Protein AF-A0A954FBT2-F1 (afdb_monomer_lite)

Sequence (105 aa):
MLVLVTSLLQAEEIKTPRSLDDRVKIELFASEPDIVTVTGLTVDQQNRVYVVESHTHFRPENYQGPKADRIRLLQDTTGDGHADRIQTFYEGSTETMNVAAHPDG

Structure (mmCIF, N/CA/C/O backbone):
data_AF-A0A954FBT2-F1
#
_entry.id   AF-A0A954FBT2-F1
#
loop_
_atom_site.group_PDB
_atom_site.id
_atom_site.type_symbol
_atom_site.label_atom_id
_atom_site.label_alt_id
_atom_site.label_comp_id
_atom_site.label_asym_id
_atom_site.label_entity_id
_atom_site.label_seq_id
_atom_site.pdbx_PDB_ins_code
_atom_site.Cartn_x
_atom_site.Cartn_y
_atom_site.Cartn_z
_atom_site.occupancy
_atom_site.B_iso_or_equiv
_atom_site.auth_seq_id
_atom_site.auth_comp_id
_atom_site.auth_asym_id
_atom_site.auth_atom_id
_atom_site.pdbx_PDB_model_num
ATOM 1 N N . MET A 1 1 ? -10.310 34.409 -30.529 1.00 38.41 1 MET A N 1
ATOM 2 C CA . MET A 1 1 ? -11.413 33.535 -30.084 1.00 38.41 1 MET A CA 1
ATOM 3 C C . MET A 1 1 ? -10.823 32.150 -29.873 1.00 38.41 1 MET A C 1
ATOM 5 O O . MET A 1 1 ? -10.537 31.473 -30.848 1.00 38.41 1 MET A O 1
ATOM 9 N N . LEU A 1 2 ? -10.484 31.816 -28.627 1.00 36.94 2 LEU A N 1
ATOM 10 C CA . LEU A 1 2 ? -9.814 30.571 -28.244 1.00 36.94 2 LEU A CA 1
ATOM 11 C C . LEU A 1 2 ? -10.894 29.624 -27.706 1.00 36.94 2 LEU A C 1
ATOM 13 O O . LEU A 1 2 ? -11.547 29.961 -26.722 1.00 36.94 2 LEU A O 1
ATOM 17 N N . VAL A 1 3 ? -11.134 28.494 -28.371 1.00 37.12 3 VAL A N 1
ATOM 18 C CA . VAL A 1 3 ? -12.101 27.489 -27.907 1.00 37.12 3 VAL A CA 1
ATOM 19 C C . VAL A 1 3 ? -11.345 26.496 -27.029 1.00 37.12 3 VAL A C 1
ATOM 21 O O . VAL A 1 3 ? -10.606 25.655 -27.534 1.00 37.12 3 VAL A O 1
ATOM 24 N N . LEU A 1 4 ? -11.501 26.623 -25.709 1.00 42.69 4 LEU A N 1
ATOM 25 C CA . LEU A 1 4 ? -11.177 25.554 -24.768 1.00 42.69 4 LEU A CA 1
ATOM 26 C C . LEU A 1 4 ? -12.218 24.445 -24.961 1.00 42.69 4 LEU A C 1
ATOM 28 O O . LEU A 1 4 ? -13.388 24.635 -24.640 1.00 42.69 4 LEU A O 1
ATOM 32 N N . VAL A 1 5 ? -11.802 23.294 -25.485 1.00 41.16 5 VAL A N 1
ATOM 33 C CA . VAL A 1 5 ? -12.621 22.078 -25.462 1.00 41.16 5 VAL A CA 1
ATOM 34 C C . VAL A 1 5 ? -12.313 21.353 -24.156 1.00 41.16 5 VAL A C 1
ATOM 36 O O . VAL A 1 5 ? -11.450 20.482 -24.093 1.00 41.16 5 VAL A O 1
ATOM 39 N N . THR A 1 6 ? -12.998 21.739 -23.083 1.00 47.59 6 THR A N 1
ATOM 40 C CA . THR A 1 6 ? -13.117 20.915 -21.877 1.00 47.59 6 THR A CA 1
ATOM 41 C C . THR A 1 6 ? -14.076 19.771 -22.185 1.00 47.59 6 THR A C 1
ATOM 43 O O . THR A 1 6 ? -15.272 19.830 -21.916 1.00 47.59 6 THR A O 1
ATOM 46 N N . SER A 1 7 ? -13.543 18.717 -22.798 1.00 49.75 7 SER A N 1
ATOM 47 C CA . SER A 1 7 ? -14.191 17.410 -22.808 1.00 49.75 7 SER A CA 1
ATOM 48 C C . SER A 1 7 ? -14.182 16.882 -21.372 1.00 49.75 7 SER A C 1
ATOM 50 O O . SER A 1 7 ? -13.225 16.237 -20.947 1.00 49.75 7 SER A O 1
ATOM 52 N N . LEU A 1 8 ? -15.235 17.188 -20.615 1.00 52.16 8 LEU A N 1
ATOM 53 C CA . LEU A 1 8 ? -15.597 16.430 -19.424 1.00 52.16 8 LEU A CA 1
ATOM 54 C C . LEU A 1 8 ? -15.897 15.004 -19.896 1.00 52.16 8 LEU A C 1
ATOM 56 O O . LEU A 1 8 ? -16.986 14.731 -20.397 1.00 52.16 8 LEU A O 1
ATOM 60 N N . LEU A 1 9 ? -14.917 14.105 -19.781 1.00 56.47 9 LEU A N 1
ATOM 61 C CA . LEU A 1 9 ? -15.219 12.682 -19.702 1.00 56.47 9 LEU A CA 1
ATOM 62 C C . LEU A 1 9 ? -16.157 12.532 -18.504 1.00 56.47 9 LEU A C 1
ATOM 64 O O . LEU A 1 9 ? -15.732 12.681 -17.361 1.00 56.47 9 LEU A O 1
ATOM 68 N N . GLN A 1 10 ? -17.445 12.314 -18.760 1.00 51.62 10 GLN A N 1
ATOM 69 C CA . GLN A 1 10 ? -18.321 11.784 -17.728 1.00 51.62 10 GLN A CA 1
ATOM 70 C C . GLN A 1 10 ? -17.780 10.395 -17.409 1.00 51.62 10 GLN A C 1
ATOM 72 O O . GLN A 1 10 ? -17.877 9.490 -18.237 1.00 51.62 10 GLN A O 1
ATOM 77 N N . ALA A 1 11 ? -17.139 10.259 -16.248 1.00 61.31 11 ALA A N 1
ATOM 78 C CA . ALA A 1 11 ? -16.846 8.951 -15.698 1.00 61.31 11 ALA A CA 1
ATOM 79 C C . ALA A 1 11 ? -18.174 8.189 -15.622 1.00 61.31 11 ALA A C 1
ATOM 81 O O . ALA A 1 11 ? -19.167 8.713 -15.111 1.00 61.31 11 ALA A O 1
ATOM 82 N N . GLU A 1 12 ? -18.207 6.998 -16.209 1.00 64.19 12 GLU A N 1
ATOM 83 C CA . GLU A 1 12 ? -19.348 6.102 -16.092 1.00 64.19 12 GLU A CA 1
ATOM 84 C C . GLU A 1 12 ? -19.596 5.838 -14.600 1.00 64.19 12 GLU A C 1
ATOM 86 O O . GLU A 1 12 ? -18.646 5.651 -13.836 1.00 64.19 12 GLU A O 1
ATOM 91 N N . GLU A 1 13 ? -20.855 5.891 -14.162 1.00 70.50 13 GLU A N 1
ATOM 92 C CA . GLU A 1 13 ? -21.197 5.697 -12.753 1.00 70.50 13 GLU A CA 1
ATOM 93 C C . GLU A 1 13 ? -20.743 4.297 -12.317 1.00 70.50 13 GLU A C 1
ATOM 95 O O . GLU A 1 13 ? -21.268 3.279 -12.780 1.00 70.50 13 GLU A O 1
ATOM 100 N N . ILE A 1 14 ? -19.732 4.232 -11.446 1.00 70.81 14 ILE A N 1
ATOM 101 C CA . ILE A 1 14 ? -19.220 2.960 -10.941 1.00 70.81 14 ILE A CA 1
ATOM 102 C C . ILE A 1 14 ? -20.309 2.353 -10.066 1.00 70.81 14 ILE A C 1
ATOM 104 O O . ILE A 1 14 ? -20.569 2.812 -8.954 1.00 70.81 14 ILE A O 1
ATOM 108 N N . LYS A 1 15 ? -20.946 1.290 -10.557 1.00 83.38 15 LYS A N 1
ATOM 109 C CA . LYS A 1 15 ? -21.894 0.526 -9.754 1.00 83.38 15 LYS A CA 1
ATOM 110 C C . LYS A 1 15 ? -21.14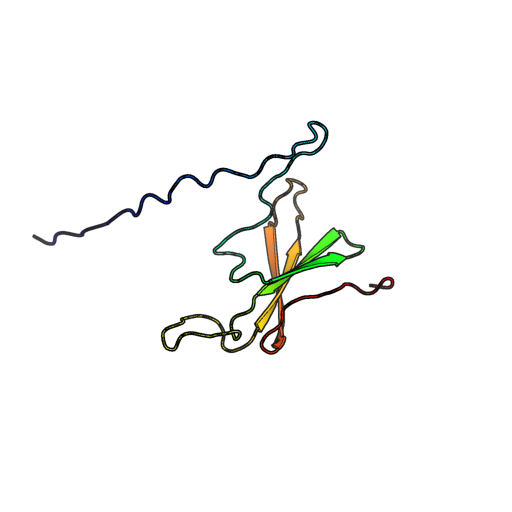3 -0.157 -8.615 1.00 83.38 15 LYS A C 1
ATOM 112 O O . LYS A 1 15 ? -20.506 -1.191 -8.821 1.00 83.38 15 LYS A O 1
ATOM 117 N N . THR A 1 16 ? -21.248 0.405 -7.416 1.00 85.56 16 THR A N 1
ATOM 118 C CA . THR A 1 16 ? -20.604 -0.147 -6.224 1.00 85.56 16 THR A CA 1
ATOM 119 C C . THR A 1 16 ? -21.066 -1.588 -5.991 1.00 85.56 16 THR A C 1
ATOM 121 O O . THR A 1 16 ? -22.272 -1.872 -6.054 1.00 85.56 16 THR A O 1
ATOM 124 N N . PRO A 1 17 ? -20.137 -2.526 -5.738 1.00 89.62 17 PRO A N 1
ATOM 125 C CA . PRO A 1 17 ? -20.503 -3.885 -5.383 1.00 89.62 17 PRO A CA 1
ATOM 126 C C . PRO A 1 17 ? -21.347 -3.892 -4.108 1.00 89.62 17 PRO A C 1
ATOM 128 O O . PRO A 1 17 ? -21.110 -3.132 -3.173 1.00 89.62 17 PRO A O 1
ATOM 131 N N . ARG A 1 18 ? -22.327 -4.794 -4.066 1.00 91.81 18 ARG A N 1
ATOM 132 C CA . ARG A 1 18 ? -23.119 -5.072 -2.866 1.00 91.81 18 ARG A CA 1
ATOM 133 C C . ARG A 1 18 ? -22.854 -6.489 -2.394 1.00 91.81 18 ARG A C 1
ATOM 135 O O . ARG A 1 18 ? -22.657 -7.388 -3.214 1.00 91.81 18 ARG A O 1
ATOM 142 N N . SER A 1 19 ? -22.922 -6.694 -1.087 1.00 94.38 19 SER A N 1
ATOM 143 C CA . SER A 1 19 ? -22.975 -8.039 -0.530 1.00 94.38 19 SER A CA 1
ATOM 144 C C . SER A 1 19 ? -24.280 -8.739 -0.942 1.00 94.38 19 SER A C 1
ATOM 146 O O . SER A 1 19 ? -25.306 -8.098 -1.195 1.00 94.38 19 SER A O 1
ATOM 148 N N . LEU A 1 20 ? -24.231 -10.070 -1.030 1.00 95.88 20 LEU A N 1
ATOM 149 C CA . LEU A 1 20 ? -25.430 -10.914 -1.093 1.00 95.88 20 LEU A CA 1
ATOM 150 C C . LEU A 1 20 ? -25.969 -11.257 0.305 1.00 95.88 20 LEU A C 1
ATOM 152 O O . LEU A 1 20 ? -27.091 -11.736 0.417 1.00 95.88 20 LEU A O 1
ATOM 156 N N . ASP A 1 21 ? -25.170 -11.028 1.346 1.00 97.12 21 ASP A N 1
ATOM 157 C CA . ASP A 1 21 ? -25.571 -11.104 2.748 1.00 97.12 21 ASP A CA 1
ATOM 158 C C . ASP A 1 21 ? -25.893 -9.694 3.249 1.00 97.12 21 ASP A C 1
ATOM 160 O O . ASP A 1 21 ? -24.995 -8.853 3.342 1.00 97.12 21 ASP A O 1
ATOM 164 N N . ASP A 1 22 ? -27.158 -9.452 3.591 1.00 95.50 22 ASP A N 1
ATOM 165 C CA . ASP A 1 22 ? -27.665 -8.143 4.023 1.00 95.50 22 ASP A CA 1
ATOM 166 C C . ASP A 1 22 ? -27.079 -7.668 5.366 1.00 95.50 22 ASP A C 1
ATOM 168 O O . ASP A 1 22 ? -27.251 -6.512 5.750 1.00 95.50 22 ASP A O 1
ATOM 172 N N . ARG A 1 23 ? -26.363 -8.537 6.093 1.00 97.12 23 ARG A N 1
ATOM 173 C CA . ARG A 1 23 ? -25.641 -8.177 7.325 1.00 97.12 23 ARG A CA 1
ATOM 174 C C . ARG A 1 23 ? -24.278 -7.540 7.048 1.00 97.12 23 ARG A C 1
ATOM 176 O O . ARG A 1 23 ? -23.638 -7.064 7.982 1.00 97.12 23 ARG A O 1
ATOM 183 N N . VAL A 1 24 ? -23.815 -7.564 5.797 1.00 95.81 24 VAL A N 1
ATOM 184 C CA . VAL A 1 24 ? -22.501 -7.062 5.386 1.00 95.81 24 VAL A CA 1
ATOM 185 C C . VAL A 1 24 ? -22.678 -5.853 4.478 1.00 95.81 24 VAL A C 1
ATOM 187 O O . VAL A 1 24 ? -23.336 -5.918 3.440 1.00 95.81 24 VAL A O 1
ATOM 190 N N . LYS A 1 25 ? -22.031 -4.751 4.848 1.00 91.06 25 LYS A N 1
ATOM 191 C CA . LYS A 1 25 ? -21.954 -3.532 4.044 1.00 91.06 25 LYS A CA 1
ATOM 192 C C . LYS A 1 25 ? -20.604 -3.488 3.327 1.00 91.06 25 LYS A C 1
ATOM 194 O O . LYS A 1 25 ? -19.587 -3.839 3.917 1.00 91.06 25 LYS A O 1
ATOM 199 N N . ILE A 1 26 ? -20.607 -3.080 2.059 1.00 93.06 26 ILE A N 1
ATOM 200 C CA . ILE A 1 26 ? -19.388 -2.822 1.284 1.00 93.06 26 ILE A CA 1
ATOM 201 C C . ILE A 1 26 ? -19.321 -1.319 1.038 1.00 93.06 26 ILE A C 1
ATOM 203 O O . ILE A 1 26 ? -20.285 -0.739 0.540 1.00 93.06 26 ILE A O 1
ATOM 207 N N . GLU A 1 27 ? -18.197 -0.707 1.395 1.00 92.06 27 GLU A N 1
ATOM 208 C CA . GLU A 1 27 ? -17.953 0.729 1.248 1.00 92.06 27 GLU A CA 1
ATOM 209 C C . GLU A 1 27 ? -16.589 0.975 0.612 1.00 92.06 27 GLU A C 1
ATOM 211 O O . GLU A 1 27 ? -15.691 0.131 0.676 1.00 92.06 27 GLU A O 1
ATOM 216 N N . LEU A 1 28 ? -16.449 2.129 -0.037 1.00 92.94 28 LEU A N 1
ATOM 217 C CA . LEU A 1 28 ? -15.197 2.534 -0.656 1.00 92.94 28 LEU A CA 1
ATOM 218 C C . LEU A 1 28 ? -14.236 3.055 0.416 1.00 92.94 28 LEU A C 1
ATOM 220 O O . LEU A 1 28 ? -14.481 4.112 0.980 1.00 92.94 28 LEU A O 1
ATOM 224 N N . PHE A 1 29 ? -13.128 2.354 0.648 1.00 95.75 29 PHE A N 1
ATOM 225 C CA . PHE A 1 29 ? -12.114 2.782 1.619 1.00 95.75 29 PHE A CA 1
ATOM 226 C C . PHE A 1 29 ? -11.114 3.795 1.036 1.00 95.75 29 PHE A C 1
ATOM 228 O O . PHE A 1 29 ? -10.787 4.790 1.677 1.00 95.75 29 PHE A O 1
ATOM 235 N N . ALA A 1 30 ? -10.633 3.541 -0.184 1.00 96.12 30 ALA A N 1
ATOM 236 C CA . ALA A 1 30 ? -9.718 4.403 -0.930 1.00 96.12 30 ALA A CA 1
ATOM 237 C C . ALA A 1 30 ? -9.818 4.098 -2.434 1.00 96.12 30 ALA A C 1
ATOM 239 O O . ALA A 1 30 ? -10.169 2.980 -2.824 1.00 96.12 30 ALA A O 1
ATOM 240 N N . SER A 1 31 ? -9.490 5.077 -3.273 1.00 94.88 31 SER A N 1
ATOM 241 C CA . SER A 1 31 ? -9.487 4.957 -4.733 1.00 94.88 31 SER A CA 1
ATOM 242 C C . SER A 1 31 ? -8.340 5.756 -5.345 1.00 94.88 31 SER A C 1
ATOM 244 O O . SER A 1 31 ? -7.511 6.331 -4.645 1.00 94.88 31 SER A O 1
ATOM 246 N N . GLU A 1 32 ? -8.294 5.807 -6.671 1.00 94.31 32 GLU A N 1
ATOM 247 C CA . GLU A 1 32 ? -7.507 6.826 -7.359 1.00 94.31 32 GLU A CA 1
ATOM 248 C C . GLU A 1 32 ? -7.965 8.247 -6.950 1.00 94.31 32 GLU A C 1
ATOM 250 O O . GLU A 1 32 ? -9.134 8.412 -6.574 1.00 94.31 32 GLU A O 1
ATOM 255 N N . PRO A 1 33 ? -7.060 9.249 -6.969 1.00 93.25 33 PRO A N 1
ATOM 256 C CA . PRO A 1 33 ? -5.629 9.153 -7.293 1.00 93.25 33 PRO A CA 1
ATOM 257 C C . PRO A 1 33 ? -4.750 8.668 -6.125 1.00 93.25 33 PRO A C 1
ATOM 259 O O . PRO A 1 33 ? -3.538 8.532 -6.292 1.00 93.25 33 PRO A O 1
ATOM 262 N N . ASP A 1 34 ? -5.332 8.417 -4.952 1.00 94.31 34 ASP A N 1
ATOM 263 C CA . ASP A 1 34 ? -4.585 8.117 -3.730 1.00 94.31 34 ASP A CA 1
ATOM 264 C C . ASP A 1 34 ? -3.850 6.774 -3.784 1.00 94.31 34 ASP A C 1
ATOM 266 O O . ASP A 1 34 ? -2.691 6.676 -3.350 1.00 94.31 34 ASP A O 1
ATOM 270 N N . ILE A 1 35 ? -4.513 5.761 -4.350 1.00 96.44 35 ILE A N 1
ATOM 271 C CA . ILE A 1 35 ? -3.951 4.446 -4.668 1.00 96.44 35 ILE A CA 1
ATOM 272 C C . ILE A 1 35 ? -4.218 4.062 -6.123 1.00 96.44 35 ILE A C 1
ATOM 274 O O . ILE A 1 35 ? -5.279 4.348 -6.677 1.00 96.44 35 ILE A O 1
ATOM 278 N N . VAL A 1 36 ? -3.265 3.375 -6.750 1.00 96.44 36 VAL A N 1
ATOM 279 C CA . VAL A 1 36 ? -3.353 2.965 -8.158 1.00 96.44 36 VAL A CA 1
ATOM 280 C C . VAL A 1 36 ? -2.764 1.573 -8.385 1.00 96.44 36 VAL A C 1
ATOM 282 O O . VAL A 1 36 ? -1.929 1.099 -7.622 1.00 96.44 36 VAL A O 1
ATOM 285 N N . THR A 1 37 ? -3.177 0.908 -9.470 1.00 95.88 37 THR A N 1
ATOM 286 C CA . THR A 1 37 ? -2.584 -0.370 -9.926 1.00 95.88 37 THR A CA 1
ATOM 287 C C . THR A 1 37 ? -2.479 -1.437 -8.823 1.00 95.88 37 THR A C 1
ATOM 289 O O . THR A 1 37 ? -1.441 -2.079 -8.653 1.00 95.88 37 THR A O 1
ATOM 292 N N . VAL A 1 38 ? -3.550 -1.590 -8.038 1.00 97.12 38 VAL A N 1
ATOM 293 C CA . VAL A 1 38 ? -3.572 -2.462 -6.858 1.00 97.12 38 VAL A CA 1
ATOM 294 C C . VAL A 1 38 ? -3.546 -3.938 -7.254 1.00 97.12 38 VAL A C 1
ATOM 296 O O . VAL A 1 38 ? -4.389 -4.376 -8.036 1.00 97.12 38 VAL A O 1
ATOM 299 N N . THR A 1 39 ? -2.616 -4.711 -6.686 1.00 97.81 39 THR A N 1
ATOM 300 C CA . THR A 1 39 ? -2.503 -6.168 -6.922 1.00 97.81 39 THR A CA 1
ATOM 301 C C . THR A 1 39 ? -2.777 -7.014 -5.680 1.00 97.81 39 THR A C 1
ATOM 303 O O . THR A 1 39 ? -3.322 -8.111 -5.797 1.00 97.81 39 THR A O 1
ATOM 306 N N . GLY A 1 40 ? -2.479 -6.496 -4.488 1.00 98.00 40 GLY A N 1
ATOM 307 C CA . GLY A 1 40 ? -2.727 -7.188 -3.226 1.00 98.00 40 GLY A CA 1
ATOM 308 C C . GLY A 1 40 ? -2.753 -6.241 -2.035 1.00 98.00 40 GLY A C 1
ATOM 309 O O . GLY A 1 40 ? -2.263 -5.112 -2.111 1.00 98.00 40 GLY A O 1
ATOM 310 N N . LEU A 1 41 ? -3.343 -6.701 -0.933 1.00 98.38 41 LEU A N 1
ATOM 311 C CA . LEU A 1 41 ? -3.434 -5.941 0.308 1.00 98.38 41 LEU A CA 1
ATOM 312 C C . LEU A 1 41 ? -3.442 -6.852 1.534 1.00 98.38 41 LEU A C 1
ATOM 314 O O . LEU A 1 41 ? -3.832 -8.016 1.452 1.00 98.38 41 LEU A O 1
ATOM 318 N N . THR A 1 42 ? -3.074 -6.289 2.681 1.00 98.19 42 THR A N 1
ATOM 319 C CA . THR A 1 42 ? -3.227 -6.912 4.002 1.00 98.19 42 THR A CA 1
ATOM 320 C C . THR A 1 42 ? -3.623 -5.858 5.030 1.00 98.19 42 THR A C 1
ATOM 322 O O . THR A 1 42 ? -3.357 -4.670 4.846 1.00 98.19 42 THR A O 1
ATOM 325 N N . VAL A 1 43 ? -4.231 -6.299 6.128 1.00 96.81 43 VAL A N 1
ATOM 326 C CA . VAL A 1 43 ? -4.505 -5.469 7.308 1.00 96.81 43 VAL A CA 1
ATOM 327 C C . VAL A 1 43 ? -3.620 -5.960 8.446 1.00 96.81 43 VAL A C 1
ATOM 329 O O . VAL A 1 43 ? -3.455 -7.170 8.606 1.00 96.81 43 VAL A O 1
ATOM 332 N N . ASP A 1 44 ? -3.014 -5.047 9.197 1.00 95.94 44 ASP A N 1
ATOM 333 C CA . ASP A 1 44 ? -2.204 -5.393 10.367 1.00 95.94 44 ASP A CA 1
ATOM 334 C C . ASP A 1 44 ? -2.992 -5.323 11.688 1.00 95.94 44 ASP A C 1
ATOM 336 O O . ASP A 1 44 ? -4.181 -5.002 11.723 1.00 95.94 44 ASP A O 1
ATOM 340 N N . GLN A 1 45 ? -2.321 -5.616 12.806 1.00 95.00 45 GLN A N 1
ATOM 341 C CA . GLN A 1 45 ? -2.935 -5.611 14.140 1.00 95.00 45 GLN A CA 1
ATOM 342 C C . GLN A 1 45 ? -3.373 -4.220 14.624 1.00 95.00 45 GLN A C 1
ATOM 344 O O . GLN A 1 45 ? -4.150 -4.117 15.572 1.00 95.00 45 GLN A O 1
ATOM 349 N N . GLN A 1 46 ? -2.874 -3.151 14.005 1.00 94.00 46 GLN A N 1
ATOM 350 C CA . GLN A 1 46 ? -3.238 -1.771 14.314 1.00 94.00 46 GLN A CA 1
ATOM 351 C C . GLN A 1 46 ? -4.338 -1.243 13.379 1.00 94.00 46 GLN A C 1
ATOM 353 O O . GLN A 1 46 ? -4.586 -0.038 13.363 1.00 94.00 46 GLN A O 1
ATOM 358 N N . ASN A 1 47 ? -5.008 -2.126 12.627 1.00 93.75 47 ASN A N 1
ATOM 359 C CA . ASN A 1 47 ? -6.037 -1.800 11.635 1.00 93.75 47 ASN A CA 1
ATOM 360 C C . ASN A 1 47 ? -5.539 -0.876 10.514 1.00 93.75 47 ASN A C 1
ATOM 362 O O . ASN A 1 47 ? -6.313 -0.115 9.934 1.00 93.75 47 ASN A O 1
ATOM 366 N N . ARG A 1 48 ? -4.244 -0.924 10.195 1.00 96.75 48 ARG A N 1
ATOM 367 C CA . ARG A 1 48 ? -3.681 -0.208 9.051 1.00 96.75 48 ARG A CA 1
ATOM 368 C C . ARG A 1 48 ? -3.724 -1.111 7.827 1.00 96.75 48 ARG A C 1
ATOM 370 O O . ARG A 1 48 ? -3.475 -2.313 7.927 1.00 96.75 48 ARG A O 1
ATOM 377 N N . VAL A 1 49 ? -4.009 -0.532 6.665 1.00 98.12 49 VAL A N 1
ATOM 378 C CA . VAL A 1 49 ? -4.092 -1.274 5.402 1.00 98.12 49 VAL A CA 1
ATOM 379 C C . VAL A 1 49 ? -2.810 -1.058 4.610 1.00 98.12 49 VAL A C 1
ATOM 381 O O . VAL A 1 49 ? -2.438 0.074 4.304 1.00 98.12 49 VAL A O 1
ATOM 384 N N . TYR A 1 50 ? -2.142 -2.149 4.258 1.00 98.44 50 TYR A N 1
ATOM 385 C CA . TYR A 1 50 ? -0.996 -2.142 3.358 1.00 98.44 50 TYR A CA 1
ATOM 386 C C . TYR A 1 50 ? -1.464 -2.562 1.974 1.00 98.44 50 TYR A C 1
ATOM 388 O O . TYR A 1 50 ? -2.071 -3.620 1.835 1.00 98.44 50 TYR A O 1
ATOM 396 N N . VAL A 1 51 ? -1.174 -1.754 0.960 1.00 98.69 51 VAL A N 1
ATOM 397 C CA . VAL A 1 51 ? -1.616 -1.969 -0.422 1.00 98.69 51 VAL A CA 1
ATOM 398 C C . VAL A 1 51 ? -0.402 -2.023 -1.335 1.00 98.69 51 VAL A C 1
ATOM 400 O O . VAL A 1 51 ? 0.444 -1.133 -1.288 1.00 98.69 51 VAL A O 1
ATOM 403 N N . VAL A 1 52 ? -0.312 -3.047 -2.177 1.00 98.75 52 VAL A N 1
ATOM 404 C CA . VAL A 1 52 ? 0.697 -3.124 -3.236 1.00 98.75 52 VAL A CA 1
ATOM 405 C C . VAL A 1 52 ? 0.208 -2.352 -4.455 1.00 98.75 52 VAL A C 1
ATOM 407 O O . VAL A 1 52 ? -0.850 -2.672 -4.990 1.00 98.75 52 VAL A O 1
ATOM 410 N N . GLU A 1 53 ? 1.003 -1.394 -4.923 1.00 98.50 53 GLU A N 1
ATOM 411 C CA . GLU A 1 53 ? 0.863 -0.771 -6.241 1.00 98.50 53 GLU A CA 1
ATOM 412 C C . GLU A 1 53 ? 1.912 -1.378 -7.179 1.00 98.50 53 GLU A C 1
ATOM 414 O O . GLU A 1 53 ? 3.113 -1.125 -7.019 1.00 98.50 53 GLU A O 1
ATOM 419 N N . SER A 1 54 ? 1.478 -2.192 -8.149 1.00 98.38 54 SER A N 1
ATOM 420 C CA . SER A 1 54 ? 2.393 -2.752 -9.147 1.00 98.38 54 SER A CA 1
ATOM 421 C C . SER A 1 54 ? 2.459 -1.875 -10.392 1.00 98.38 54 SER A C 1
ATOM 423 O O . SER A 1 54 ? 1.507 -1.756 -11.160 1.00 98.38 54 SER A O 1
ATOM 425 N N . HIS A 1 55 ? 3.626 -1.283 -10.612 1.00 98.12 55 HIS A N 1
ATOM 426 C CA . HIS A 1 55 ? 3.926 -0.379 -11.720 1.00 98.12 55 HIS A CA 1
ATOM 427 C C . HIS A 1 55 ? 4.824 -1.013 -12.786 1.00 98.12 55 HIS A C 1
ATOM 429 O O . HIS A 1 55 ? 5.115 -0.392 -13.817 1.00 98.12 55 HIS A O 1
ATOM 435 N N . THR A 1 56 ? 5.326 -2.213 -12.511 1.00 97.94 56 THR A N 1
ATOM 436 C CA . THR A 1 56 ? 6.365 -2.869 -13.309 1.00 97.94 56 THR A CA 1
ATOM 437 C C . THR A 1 56 ? 5.864 -4.109 -14.046 1.00 97.94 56 THR A C 1
ATOM 439 O O . THR A 1 56 ? 6.409 -4.424 -15.103 1.00 97.94 56 THR A O 1
ATOM 442 N N . HIS A 1 57 ? 4.793 -4.763 -13.579 1.00 96.69 57 HIS A N 1
ATOM 443 C CA . HIS A 1 57 ? 4.236 -5.927 -14.268 1.00 96.69 57 HIS A CA 1
ATOM 444 C C . HIS A 1 57 ? 3.577 -5.533 -15.601 1.00 96.69 57 HIS A C 1
ATOM 446 O O . HIS A 1 57 ? 2.651 -4.725 -15.628 1.00 96.69 57 HIS A O 1
ATOM 452 N N . PHE A 1 58 ? 4.079 -6.086 -16.713 1.00 94.88 58 PHE A N 1
ATOM 453 C CA . PHE A 1 58 ? 3.656 -5.762 -18.087 1.00 94.88 58 PHE A CA 1
ATOM 454 C C . PHE A 1 58 ? 3.604 -4.260 -18.397 1.00 94.88 58 PHE A C 1
ATOM 456 O O . PHE A 1 58 ? 2.703 -3.780 -19.086 1.00 94.88 58 PHE A O 1
ATOM 463 N N . ARG A 1 59 ? 4.587 -3.509 -17.893 1.00 95.38 59 ARG A N 1
ATOM 464 C CA . ARG A 1 59 ? 4.649 -2.055 -18.037 1.00 95.38 59 ARG A CA 1
ATOM 465 C C . ARG A 1 59 ? 4.660 -1.607 -19.515 1.00 95.38 59 ARG A C 1
ATOM 467 O O . ARG A 1 59 ? 5.634 -1.889 -20.214 1.00 95.38 59 ARG A O 1
ATOM 474 N N . PRO A 1 60 ? 3.659 -0.832 -19.981 1.00 95.12 60 PRO A N 1
ATOM 475 C CA . PRO A 1 60 ? 3.688 -0.218 -21.310 1.00 95.12 60 PRO A CA 1
ATOM 476 C C . PRO A 1 60 ? 4.792 0.841 -21.447 1.00 95.12 60 PRO A C 1
ATOM 478 O O . PRO A 1 60 ? 5.091 1.559 -20.490 1.00 95.12 60 PRO A O 1
ATOM 481 N N . GLU A 1 61 ? 5.341 1.016 -22.654 1.00 95.44 61 GLU A N 1
ATOM 482 C CA . GLU A 1 61 ? 6.403 2.003 -22.930 1.00 95.44 61 GLU A CA 1
ATOM 483 C C . GLU A 1 61 ? 5.999 3.446 -22.574 1.00 95.44 61 GLU A C 1
ATOM 485 O O . GLU A 1 61 ? 6.828 4.237 -22.127 1.00 95.44 61 GLU A O 1
ATOM 490 N N . ASN A 1 62 ? 4.717 3.788 -22.725 1.00 95.94 62 ASN A N 1
ATOM 491 C CA . ASN A 1 62 ? 4.169 5.121 -22.463 1.00 95.94 62 ASN A CA 1
ATOM 492 C C . ASN A 1 62 ? 3.593 5.301 -21.045 1.00 95.94 62 ASN A C 1
ATOM 494 O O . ASN A 1 62 ? 2.927 6.305 -20.782 1.00 95.94 62 ASN A O 1
ATOM 498 N N . TYR A 1 63 ? 3.810 4.352 -20.130 1.00 95.06 63 TYR A N 1
ATOM 499 C CA . TYR A 1 63 ? 3.241 4.423 -18.787 1.00 95.06 63 TYR A CA 1
ATOM 500 C C . TYR A 1 63 ? 3.959 5.452 -17.898 1.00 95.06 63 TYR A C 1
ATOM 502 O O . TYR A 1 63 ? 5.160 5.348 -17.625 1.00 95.06 63 TYR A O 1
ATOM 510 N N . GLN A 1 64 ? 3.191 6.424 -17.397 1.00 94.06 64 GLN A N 1
ATOM 511 C CA . GLN A 1 64 ? 3.661 7.547 -16.574 1.00 94.06 64 GLN A CA 1
ATOM 512 C C . GLN A 1 64 ? 3.543 7.277 -15.063 1.00 94.06 64 GLN A C 1
ATOM 514 O O . GLN A 1 64 ? 3.138 8.148 -14.299 1.00 94.06 64 GLN A O 1
ATOM 519 N N . GLY A 1 65 ? 3.876 6.061 -14.623 1.00 94.06 65 GLY A N 1
ATOM 520 C CA . GLY A 1 65 ? 3.940 5.709 -13.201 1.00 94.06 65 GLY A CA 1
ATOM 521 C C . GLY A 1 65 ? 5.369 5.610 -12.645 1.00 94.06 65 GLY A C 1
ATOM 522 O O . GLY A 1 65 ? 6.343 5.725 -13.397 1.00 94.06 65 GLY A O 1
ATOM 523 N N . PRO A 1 66 ? 5.514 5.341 -11.339 1.00 96.38 66 PRO A N 1
ATOM 524 C CA . PRO A 1 66 ? 6.785 5.046 -10.667 1.00 96.38 66 PRO A CA 1
ATOM 525 C C . PRO A 1 66 ? 7.605 3.960 -11.364 1.00 96.38 66 PRO A C 1
ATOM 527 O O . PRO A 1 66 ? 7.043 3.092 -12.023 1.00 96.38 66 PRO A O 1
ATOM 530 N N . LYS A 1 67 ? 8.937 3.987 -11.230 1.00 97.06 67 LYS A N 1
ATOM 531 C CA . LYS A 1 67 ? 9.831 2.998 -11.872 1.00 97.06 67 LYS A CA 1
ATOM 532 C C . LYS A 1 67 ? 9.880 1.647 -11.154 1.00 97.06 67 LYS A C 1
ATOM 534 O O . LYS A 1 67 ? 10.321 0.675 -11.755 1.00 97.06 67 LYS A O 1
ATOM 539 N N . ALA A 1 68 ? 9.469 1.618 -9.894 1.00 98.31 68 ALA A N 1
ATOM 540 C CA . ALA A 1 68 ? 9.409 0.436 -9.053 1.00 98.31 68 ALA A CA 1
ATOM 541 C C . ALA A 1 68 ? 8.003 0.296 -8.468 1.00 98.31 68 ALA A C 1
ATOM 543 O O . ALA A 1 68 ? 7.240 1.266 -8.428 1.00 98.31 68 ALA A O 1
ATOM 544 N N . ASP A 1 69 ? 7.690 -0.902 -8.000 1.00 98.62 69 ASP A N 1
ATOM 545 C CA . ASP A 1 69 ? 6.472 -1.169 -7.252 1.00 98.62 69 ASP A CA 1
ATOM 546 C C . ASP A 1 69 ? 6.573 -0.563 -5.849 1.00 98.62 69 ASP A 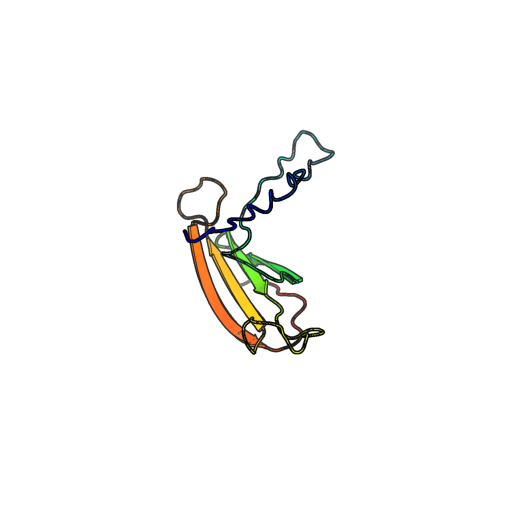C 1
ATOM 548 O O . ASP A 1 69 ? 7.667 -0.353 -5.299 1.00 98.62 69 ASP A O 1
ATOM 552 N N . ARG A 1 70 ? 5.407 -0.262 -5.280 1.00 98.50 70 ARG A N 1
ATOM 553 C CA . ARG A 1 70 ? 5.274 0.384 -3.975 1.00 98.50 70 ARG A CA 1
ATOM 554 C C . ARG A 1 70 ? 4.385 -0.431 -3.063 1.00 98.50 70 ARG A C 1
ATOM 556 O O . ARG A 1 70 ? 3.430 -1.059 -3.504 1.00 98.50 70 ARG A O 1
ATOM 563 N N . ILE A 1 71 ? 4.658 -0.338 -1.771 1.00 98.56 71 ILE A N 1
ATOM 564 C CA . ILE A 1 71 ? 3.704 -0.690 -0.728 1.00 98.56 71 ILE A CA 1
ATOM 565 C C . ILE A 1 71 ? 3.258 0.615 -0.081 1.00 98.56 71 ILE A C 1
ATOM 567 O O . ILE A 1 71 ? 4.076 1.370 0.456 1.00 98.56 71 ILE A O 1
ATOM 571 N N . ARG A 1 72 ? 1.962 0.894 -0.148 1.00 98.56 72 ARG A N 1
ATOM 572 C CA . ARG A 1 72 ? 1.308 2.041 0.480 1.00 98.56 72 ARG A CA 1
ATOM 573 C C . ARG A 1 72 ? 0.753 1.623 1.830 1.00 98.56 72 ARG A C 1
ATOM 575 O O . ARG A 1 72 ? 0.250 0.515 1.966 1.00 98.56 72 ARG A O 1
ATOM 582 N N . LEU A 1 73 ? 0.851 2.511 2.808 1.00 98.50 73 LEU A N 1
ATOM 583 C CA . LEU A 1 73 ? 0.240 2.378 4.124 1.00 98.50 73 LEU A CA 1
ATOM 584 C C . LEU A 1 73 ? -0.905 3.379 4.220 1.00 98.50 73 LEU A C 1
ATOM 586 O O . LEU A 1 73 ? -0.671 4.583 4.104 1.00 98.50 73 LEU A O 1
ATOM 590 N N . LEU A 1 74 ? -2.112 2.862 4.411 1.00 98.62 74 LEU A N 1
ATOM 591 C CA . LEU A 1 74 ? -3.357 3.606 4.516 1.00 98.62 74 LEU A CA 1
ATOM 592 C C . LEU A 1 74 ? -3.897 3.468 5.938 1.00 98.62 74 LEU A C 1
ATOM 594 O O . LEU A 1 74 ? -3.873 2.382 6.527 1.00 98.62 74 LEU A O 1
ATOM 598 N N . GLN A 1 75 ? -4.395 4.570 6.483 1.00 98.44 75 GLN A N 1
ATOM 599 C CA . GLN A 1 75 ? -5.015 4.620 7.800 1.00 98.44 75 GLN A CA 1
ATOM 600 C C . GLN A 1 75 ? -6.271 5.485 7.740 1.00 98.44 75 GLN A C 1
ATOM 602 O O . GLN A 1 75 ? -6.251 6.533 7.097 1.00 98.44 75 GLN A O 1
ATOM 607 N N . ASP A 1 76 ? -7.305 5.044 8.450 1.00 97.69 76 ASP A N 1
ATOM 608 C CA . ASP A 1 76 ? -8.447 5.858 8.857 1.00 97.69 76 ASP A CA 1
ATOM 609 C C . ASP A 1 76 ? -8.205 6.314 10.307 1.00 97.69 76 ASP A C 1
ATOM 611 O O . ASP A 1 76 ? -8.172 5.510 11.243 1.00 97.69 76 ASP A O 1
ATOM 615 N N . THR A 1 77 ? -7.923 7.598 10.481 1.00 97.56 77 THR A N 1
ATOM 616 C CA . THR A 1 77 ? -7.665 8.268 11.755 1.00 97.56 77 THR A CA 1
ATOM 617 C C . THR A 1 77 ? -8.877 9.053 12.255 1.00 97.56 77 THR A C 1
ATOM 619 O O . THR A 1 77 ? -8.890 9.462 13.420 1.00 97.56 77 THR A O 1
ATOM 622 N N . THR A 1 78 ? -9.904 9.232 11.417 1.00 97.06 78 THR A N 1
ATOM 623 C CA . THR A 1 78 ? -11.155 9.935 11.745 1.00 97.06 78 THR A CA 1
ATOM 624 C C . THR A 1 78 ? -12.266 8.975 12.184 1.00 97.06 78 THR A C 1
ATOM 626 O O . THR A 1 78 ? -13.187 9.391 12.890 1.00 97.06 78 THR A O 1
ATOM 629 N N . GLY A 1 79 ? -12.153 7.691 11.842 1.00 95.50 79 GLY A N 1
ATOM 630 C CA . GLY A 1 79 ? -13.118 6.631 12.122 1.00 95.50 79 GLY A CA 1
ATOM 631 C C . GLY A 1 79 ? -14.347 6.659 11.213 1.00 95.50 79 GLY A C 1
ATOM 632 O O . GLY A 1 79 ? -15.385 6.114 11.597 1.00 95.50 79 GLY A O 1
ATOM 633 N N . ASP A 1 80 ? -14.273 7.329 10.060 1.00 95.62 80 ASP A N 1
ATOM 634 C CA . ASP A 1 80 ? -15.396 7.463 9.123 1.00 95.62 80 ASP A CA 1
ATOM 635 C C . ASP A 1 80 ? -15.454 6.353 8.060 1.00 95.62 80 ASP A C 1
ATOM 637 O O . ASP A 1 80 ? -16.390 6.318 7.258 1.00 95.62 80 ASP A O 1
ATOM 641 N N . GLY A 1 81 ? -14.512 5.407 8.096 1.00 93.25 81 GLY A N 1
ATOM 642 C CA . GLY A 1 81 ? -14.429 4.306 7.146 1.00 93.25 81 GLY A CA 1
ATOM 643 C C . GLY A 1 81 ? -13.698 4.660 5.852 1.00 93.25 81 GLY A C 1
ATOM 644 O O . GLY A 1 81 ? -13.715 3.843 4.928 1.00 93.25 81 GLY A O 1
ATOM 645 N N . HIS A 1 82 ? -13.042 5.821 5.775 1.00 95.94 82 HIS A N 1
ATOM 646 C CA . HIS A 1 82 ? -12.212 6.241 4.649 1.00 95.94 82 HIS A CA 1
ATOM 647 C C . HIS A 1 82 ? -10.760 6.472 5.081 1.00 95.94 82 HIS A C 1
ATOM 649 O O . HIS A 1 82 ? -10.477 6.952 6.173 1.00 95.94 82 HIS A O 1
ATOM 655 N N . ALA A 1 83 ? -9.805 6.136 4.212 1.00 97.88 83 ALA A N 1
ATOM 656 C CA . ALA A 1 83 ? -8.404 6.431 4.491 1.00 97.88 83 ALA A CA 1
ATOM 657 C C . ALA A 1 83 ? -8.128 7.939 4.360 1.00 97.88 83 ALA A C 1
ATOM 659 O O . ALA A 1 83 ? -8.247 8.491 3.269 1.00 97.88 83 ALA A O 1
ATOM 660 N N . ASP A 1 84 ? -7.677 8.595 5.430 1.00 97.31 84 ASP A N 1
ATOM 661 C CA . ASP A 1 84 ? -7.250 10.005 5.413 1.00 97.31 84 ASP A CA 1
ATOM 662 C C . ASP A 1 84 ? -5.724 10.169 5.464 1.00 97.31 84 ASP A C 1
ATOM 664 O O . ASP A 1 84 ? -5.184 11.203 5.060 1.00 97.31 84 ASP A O 1
ATOM 668 N N . ARG A 1 85 ? -5.000 9.144 5.929 1.00 98.06 85 ARG A N 1
ATOM 669 C CA . ARG A 1 85 ? -3.537 9.165 5.982 1.00 98.06 85 ARG A CA 1
ATOM 670 C C . ARG A 1 85 ? -2.950 8.078 5.103 1.00 98.06 85 ARG A C 1
ATOM 672 O O . ARG A 1 85 ? -3.047 6.890 5.403 1.00 98.06 85 ARG A O 1
ATOM 679 N N . ILE A 1 86 ? -2.265 8.510 4.047 1.00 98.25 86 ILE A N 1
ATOM 680 C CA . ILE A 1 86 ? -1.713 7.625 3.024 1.00 98.25 86 ILE A CA 1
ATOM 681 C C . ILE A 1 86 ? -0.247 7.980 2.783 1.00 98.25 86 ILE A C 1
ATOM 683 O O . ILE A 1 86 ? 0.092 9.119 2.469 1.00 98.25 86 ILE A O 1
ATOM 687 N N . GLN A 1 87 ? 0.644 7.000 2.916 1.00 98.12 87 GLN A N 1
ATOM 688 C CA . GLN A 1 87 ? 2.085 7.192 2.727 1.00 98.12 87 GLN A CA 1
ATOM 689 C C . GLN A 1 87 ? 2.731 5.991 2.033 1.00 98.12 87 GLN A C 1
ATOM 691 O O . GLN A 1 87 ? 2.215 4.877 2.086 1.00 98.12 87 GLN A O 1
ATOM 696 N N . THR A 1 88 ? 3.876 6.196 1.384 1.00 98.19 88 THR A N 1
ATOM 697 C CA . THR A 1 88 ? 4.701 5.086 0.886 1.00 98.19 88 THR A CA 1
ATOM 698 C C . THR A 1 88 ? 5.424 4.441 2.064 1.00 98.19 88 THR A C 1
ATOM 700 O O . THR A 1 88 ? 6.207 5.095 2.748 1.00 98.19 88 THR A O 1
ATOM 703 N N . PHE A 1 89 ? 5.144 3.165 2.315 1.00 98.06 89 PHE A N 1
ATOM 704 C CA . PHE A 1 89 ? 5.835 2.356 3.317 1.00 98.06 89 PHE A CA 1
ATOM 705 C C . PHE A 1 89 ? 7.127 1.760 2.759 1.00 98.06 89 PHE A C 1
ATOM 707 O O . PHE A 1 89 ? 8.154 1.754 3.432 1.00 98.06 89 PHE A O 1
ATOM 714 N N . TYR A 1 90 ? 7.075 1.293 1.513 1.00 98.38 90 TYR A N 1
ATOM 715 C CA . TYR A 1 90 ? 8.212 0.710 0.814 1.00 98.38 90 TYR A CA 1
ATOM 716 C C . TYR A 1 90 ? 8.132 1.021 -0.683 1.00 98.38 90 TYR A C 1
ATOM 718 O O . TYR A 1 90 ? 7.043 1.069 -1.252 1.00 98.38 90 TYR A O 1
ATOM 726 N N . GLU A 1 91 ? 9.281 1.218 -1.320 1.00 98.31 91 GLU A N 1
ATOM 7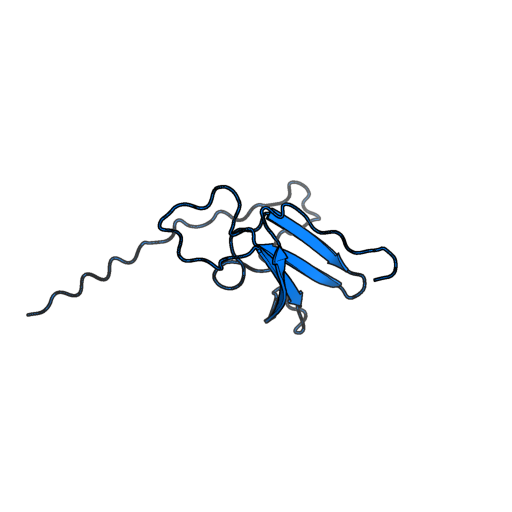27 C CA . GLU A 1 91 ? 9.430 1.344 -2.770 1.00 98.31 91 GLU A CA 1
ATOM 728 C C . GLU A 1 91 ? 10.721 0.631 -3.179 1.00 98.31 91 GLU A C 1
ATOM 730 O O . GLU A 1 91 ? 11.743 0.772 -2.504 1.00 98.31 91 GLU A O 1
ATOM 735 N N . GLY A 1 92 ? 10.681 -0.115 -4.284 1.00 98.25 92 GLY A N 1
ATOM 736 C CA . GLY A 1 92 ? 11.886 -0.729 -4.852 1.00 98.25 92 GLY A CA 1
ATOM 737 C C . GLY A 1 92 ? 11.731 -2.170 -5.325 1.00 98.25 92 GLY A C 1
ATOM 738 O O . GLY A 1 92 ? 12.677 -2.711 -5.892 1.00 98.25 92 GLY A O 1
ATOM 739 N N . SER A 1 93 ? 10.568 -2.791 -5.122 1.00 98.12 93 SER A N 1
ATOM 740 C CA . SER A 1 93 ? 10.288 -4.122 -5.661 1.00 98.12 93 SER A CA 1
ATOM 741 C C . SER A 1 93 ? 9.823 -4.065 -7.119 1.00 98.12 93 SER A C 1
ATOM 743 O O . SER A 1 93 ? 9.598 -2.997 -7.69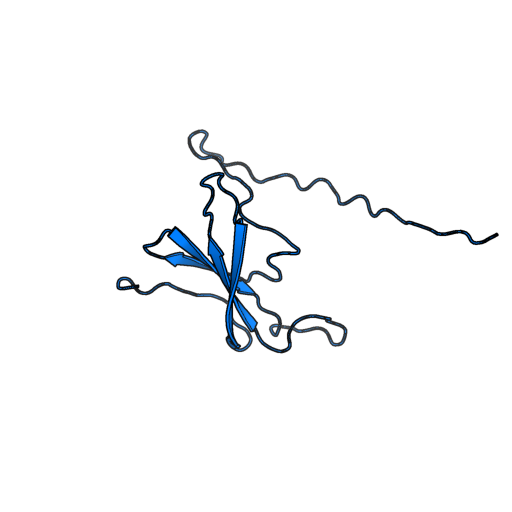5 1.00 98.12 93 SER A O 1
ATOM 745 N N . THR A 1 94 ? 9.703 -5.239 -7.732 1.00 98.06 94 THR A N 1
ATOM 746 C CA . THR A 1 94 ? 9.261 -5.425 -9.117 1.00 98.06 94 THR A CA 1
ATOM 747 C C . THR A 1 94 ? 8.266 -6.572 -9.188 1.00 98.06 94 THR A C 1
ATOM 749 O O . THR A 1 94 ? 8.424 -7.556 -8.467 1.00 98.06 94 THR A O 1
ATOM 752 N N . GLU A 1 95 ? 7.268 -6.452 -10.056 1.00 97.38 95 GLU A N 1
ATOM 753 C CA . GLU A 1 95 ? 6.233 -7.449 -10.342 1.00 97.38 95 GLU A CA 1
ATOM 754 C C . GLU A 1 95 ? 5.577 -8.020 -9.070 1.00 97.38 95 GLU A C 1
ATOM 756 O O . GLU A 1 95 ? 5.286 -9.209 -8.952 1.00 97.38 95 GLU A O 1
ATOM 761 N N . THR A 1 96 ? 5.363 -7.159 -8.076 1.00 98.25 96 THR A N 1
ATOM 762 C CA . THR A 1 96 ? 4.850 -7.522 -6.756 1.00 98.25 96 THR A CA 1
ATOM 763 C C . THR A 1 96 ? 3.346 -7.744 -6.822 1.00 98.25 96 THR A C 1
ATOM 765 O O . THR A 1 96 ? 2.579 -6.834 -7.132 1.00 98.25 96 THR A O 1
ATOM 768 N N . MET A 1 97 ? 2.913 -8.962 -6.506 1.00 97.00 97 MET A N 1
ATOM 769 C CA . MET A 1 97 ? 1.506 -9.359 -6.624 1.00 97.00 97 MET A CA 1
ATOM 770 C C . MET A 1 97 ? 0.756 -9.384 -5.291 1.00 97.00 97 MET A C 1
ATOM 772 O O . MET A 1 97 ? -0.467 -9.329 -5.287 1.00 97.00 97 MET A O 1
ATOM 776 N N . ASN A 1 98 ? 1.452 -9.514 -4.157 1.00 97.50 98 ASN A N 1
ATOM 777 C CA . ASN A 1 98 ? 0.797 -9.623 -2.855 1.00 97.50 98 ASN A CA 1
ATOM 778 C C . ASN A 1 98 ? 1.713 -9.186 -1.700 1.00 97.50 98 ASN A C 1
ATOM 780 O O . ASN A 1 98 ? 2.930 -9.091 -1.862 1.00 97.50 98 ASN A O 1
ATOM 784 N N . VAL A 1 99 ? 1.114 -8.948 -0.534 1.00 97.38 99 VAL A N 1
ATOM 785 C CA . VAL A 1 99 ? 1.757 -8.608 0.737 1.00 97.38 99 VAL A CA 1
ATOM 786 C C . VAL A 1 99 ? 1.010 -9.313 1.871 1.00 97.38 99 VAL A C 1
ATOM 788 O O . VAL A 1 99 ? -0.203 -9.487 1.804 1.00 97.38 99 VAL A O 1
ATOM 791 N N . ALA A 1 100 ? 1.720 -9.715 2.922 1.00 96.88 100 ALA A N 1
ATOM 792 C CA . ALA A 1 100 ? 1.118 -10.282 4.123 1.00 96.88 100 ALA A CA 1
ATOM 793 C C . ALA A 1 100 ? 1.744 -9.644 5.364 1.00 96.88 100 ALA A C 1
ATOM 795 O O . ALA A 1 100 ? 2.956 -9.428 5.405 1.00 96.88 100 ALA A O 1
ATOM 796 N N . ALA A 1 101 ? 0.917 -9.351 6.365 1.00 95.69 101 ALA A N 1
ATOM 797 C CA . ALA A 1 101 ? 1.391 -8.945 7.679 1.00 9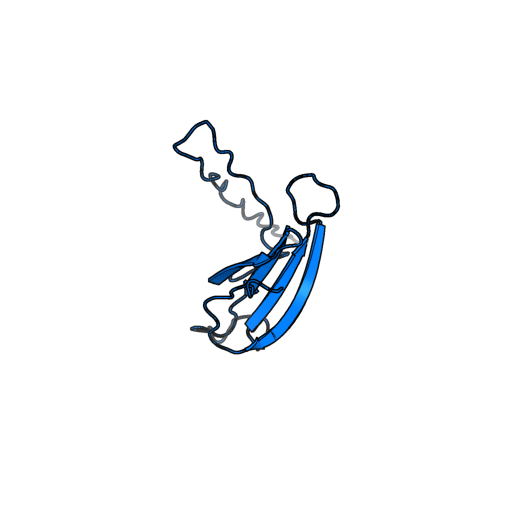5.69 101 ALA A CA 1
ATOM 798 C C . ALA A 1 101 ? 1.819 -10.192 8.465 1.00 95.69 101 ALA A C 1
ATOM 800 O O . ALA A 1 101 ? 1.120 -11.209 8.456 1.00 95.69 101 ALA A O 1
ATOM 801 N N . HIS A 1 102 ? 2.968 -10.127 9.137 1.00 93.94 102 HIS A N 1
ATOM 802 C CA . HIS A 1 102 ? 3.381 -11.196 10.037 1.00 93.94 102 HIS A CA 1
ATOM 803 C C . HIS A 1 102 ? 2.474 -11.195 11.287 1.00 93.94 102 HIS A C 1
ATOM 805 O O . HIS A 1 102 ? 2.039 -10.125 11.718 1.00 93.94 102 HIS A O 1
ATOM 811 N N . PRO A 1 103 ? 2.172 -12.360 11.897 1.00 90.06 103 PRO A N 1
ATOM 812 C CA . PRO A 1 103 ? 1.331 -12.421 13.095 1.00 90.06 103 PRO A CA 1
ATOM 813 C C . PRO A 1 103 ? 1.845 -11.618 14.295 1.00 90.06 103 PRO A C 1
ATOM 815 O O . PRO A 1 103 ? 1.048 -11.290 15.165 1.00 90.06 103 PRO A O 1
ATOM 818 N N . ASP A 1 104 ? 3.136 -11.289 14.332 1.00 90.50 104 ASP A N 1
A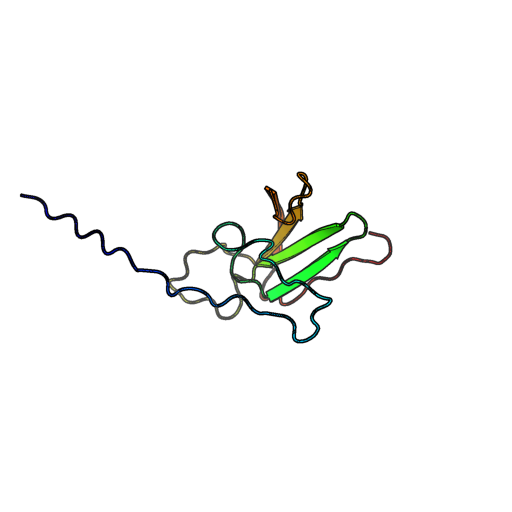TOM 819 C CA . ASP A 1 104 ? 3.763 -10.501 15.407 1.00 90.50 104 ASP A CA 1
ATOM 820 C C . ASP A 1 104 ? 3.859 -8.992 15.092 1.00 90.50 104 ASP A C 1
ATOM 822 O O . ASP A 1 104 ? 4.467 -8.242 15.858 1.00 90.50 104 ASP A O 1
ATOM 826 N N . GLY A 1 105 ? 3.252 -8.546 13.984 1.00 73.31 105 GLY A N 1
ATOM 827 C CA . GLY A 1 105 ? 3.425 -7.195 13.430 1.00 73.31 105 GLY A CA 1
ATOM 828 C C . GLY A 1 105 ? 4.712 -7.036 12.630 1.00 73.31 105 GLY A C 1
ATOM 829 O O . GLY A 1 105 ? 5.100 -5.866 12.419 1.00 73.31 105 GLY A O 1
#

pLDDT: mean 89.88, std 15.99, range [36.94, 98.75]

Secondary structure (DSSP, 8-state):
-------------------SSTT--------TTTS-SEEEEEE-TTSPEEEEE-SSTT--TT--S-SSEEEEEEE-SSSSSS--EEEEEEEEESS-------TT-

Radius of gyration: 17.31 Å; chains: 1; bounding box: 40×46×46 Å

Foldseek 3Di:
DDDDPPPPPPDDPPPFDADPDPVDGDDDADDPPLAEQWQEWEADPVRKIWTKRACAVVHDPPDPDDPWIFIKIFDDPPPPSYTPDIDTPDTDHHPDRYDYDDNVD